Protein AF-A0A7S2S7R8-F1 (afdb_monomer_lite)

Organism: NCBI:txid49252

Foldseek 3Di:
DPPDDDDDQLEAEEEAEQAPVVVVVVVCCCCVVQVADEDEPADLVSLVVLQVVLVSNVDGRSHYYYYYNPCVSNCNSADPRHHYDYDYDDDDLVVVQPQPPADHDDPVPDDSVCVVVDCPDPDRDDSHND

pLDDT: mean 77.83, std 18.22, range [41.12, 97.06]

Radius of gyration: 16.32 Å; chains: 1; bounding box: 42×30×41 Å

Sequence (130 aa):
VILDQPVEDSDIPFFWHLHNSDEKLIKGILTDCYNLQIVELNDLKAIENARKVDLVASLDRQKHVITSPFIRETAATFSTHHFGRMLCYFRHPVDYDVHPSLPNFEPHNDNWLIRLLSDEHVKPITFKEL

Secondary structure (DSSP, 8-state):
--------TT-EEEEE-S-HHHHHHHHHHHHHTT-PEEEE--SHHHHHHHHHTTGGGG--TTTEEEEES-HHHHHTT--SSS-EEEE-----HHHHTTSTTSPPP-TTT--HHHHHH----SS---TT--

Structure (mmCIF, N/CA/C/O backbone):
data_AF-A0A7S2S7R8-F1
#
_entry.id   AF-A0A7S2S7R8-F1
#
loop_
_atom_site.group_PDB
_atom_site.id
_atom_site.type_symbol
_atom_site.label_atom_id
_atom_site.label_alt_id
_atom_site.label_comp_id
_atom_site.label_asym_id
_atom_site.label_entity_id
_atom_site.label_seq_id
_atom_site.pdbx_PDB_ins_code
_atom_site.Cartn_x
_atom_site.Cartn_y
_atom_site.Cartn_z
_atom_site.occupancy
_atom_site.B_iso_or_equiv
_atom_site.auth_seq_id
_atom_site.auth_comp_id
_atom_site.auth_asym_id
_atom_site.auth_atom_id
_atom_site.pdbx_PDB_model_num
ATOM 1 N N . VAL A 1 1 ? 14.034 -12.302 13.817 1.00 43.81 1 VAL A N 1
ATOM 2 C CA . VAL A 1 1 ? 12.640 -12.257 13.323 1.00 43.81 1 VAL A CA 1
ATOM 3 C C . VAL A 1 1 ? 11.753 -12.460 14.532 1.00 43.81 1 VAL A C 1
ATOM 5 O O . VAL A 1 1 ? 11.876 -13.496 15.170 1.00 43.81 1 VAL A O 1
ATOM 8 N N . ILE A 1 2 ? 10.996 -11.443 14.942 1.00 43.12 2 ILE A N 1
ATOM 9 C CA . ILE A 1 2 ? 10.083 -11.569 16.084 1.00 43.12 2 ILE A CA 1
ATOM 10 C C . ILE A 1 2 ? 8.805 -12.196 15.524 1.00 43.12 2 ILE A C 1
ATOM 12 O O . ILE A 1 2 ? 8.100 -11.545 14.762 1.00 43.12 2 ILE A O 1
ATOM 16 N N . LEU A 1 3 ? 8.589 -13.480 15.813 1.00 54.62 3 LEU A N 1
ATOM 17 C CA . LEU A 1 3 ? 7.530 -14.301 15.211 1.00 54.62 3 LEU A CA 1
ATOM 18 C C . LEU A 1 3 ? 6.183 -14.249 15.958 1.00 54.62 3 LEU A C 1
ATOM 20 O O . LEU A 1 3 ? 5.241 -14.862 15.483 1.00 54.62 3 LEU A O 1
ATOM 24 N N . ASP A 1 4 ? 6.058 -13.471 17.042 1.00 63.34 4 ASP A N 1
ATOM 25 C CA . ASP A 1 4 ? 4.844 -13.427 17.883 1.00 63.34 4 ASP A CA 1
ATOM 26 C C . ASP A 1 4 ? 4.374 -11.997 18.217 1.00 63.34 4 ASP A C 1
ATOM 28 O O . ASP A 1 4 ? 3.868 -11.739 19.310 1.00 63.34 4 ASP A O 1
ATOM 32 N N . GLN A 1 5 ? 4.562 -11.017 17.325 1.00 69.12 5 GLN A N 1
ATOM 33 C CA . GLN A 1 5 ? 3.892 -9.730 17.551 1.00 69.12 5 GLN A CA 1
ATOM 34 C C . GLN A 1 5 ? 2.385 -9.893 17.307 1.00 69.12 5 GLN A C 1
ATOM 36 O O . GLN A 1 5 ? 2.014 -10.265 16.190 1.00 69.12 5 GLN A O 1
ATOM 41 N N . PRO A 1 6 ? 1.521 -9.599 18.300 1.00 79.69 6 PRO A N 1
ATOM 42 C CA . PRO A 1 6 ? 0.080 -9.611 18.089 1.00 79.69 6 PRO A CA 1
ATOM 43 C C . PRO A 1 6 ? -0.279 -8.635 16.965 1.00 79.69 6 PRO A C 1
ATOM 45 O O . PRO A 1 6 ? 0.357 -7.587 16.812 1.00 79.69 6 PRO A O 1
ATOM 48 N N . VAL A 1 7 ? -1.243 -9.030 16.133 1.00 83.88 7 VAL A N 1
ATOM 49 C CA . VAL A 1 7 ? -1.771 -8.186 15.059 1.00 83.88 7 VAL A CA 1
ATOM 50 C C . VAL A 1 7 ? -2.929 -7.393 15.638 1.00 83.88 7 VAL A C 1
ATOM 52 O O . VAL A 1 7 ? -3.995 -7.952 15.896 1.00 83.88 7 VAL A O 1
ATOM 55 N N . GLU A 1 8 ? -2.705 -6.103 15.846 1.00 86.81 8 GLU A N 1
ATOM 56 C CA . GLU A 1 8 ? -3.713 -5.205 16.396 1.00 86.81 8 GLU A CA 1
ATOM 57 C C . GLU A 1 8 ? -4.721 -4.819 15.306 1.00 86.81 8 GLU A C 1
ATOM 59 O O . GLU A 1 8 ? -4.428 -4.846 14.105 1.00 86.81 8 GLU A O 1
ATOM 64 N N . ASP A 1 9 ? -5.941 -4.461 15.702 1.00 87.12 9 ASP A N 1
ATOM 65 C CA . ASP A 1 9 ? -6.977 -4.038 14.749 1.00 87.12 9 ASP A CA 1
ATOM 66 C C . ASP A 1 9 ? -6.660 -2.691 14.081 1.00 87.12 9 ASP A C 1
ATOM 68 O O . ASP A 1 9 ? -7.172 -2.405 12.999 1.00 87.12 9 ASP A O 1
ATOM 72 N N . SER A 1 10 ? -5.775 -1.901 14.692 1.00 89.88 10 SER A N 1
ATOM 73 C CA . SER A 1 10 ? -5.247 -0.646 14.155 1.00 89.88 10 SER A CA 1
ATOM 74 C C . SER A 1 10 ? -4.089 -0.831 13.169 1.00 89.88 10 SER A C 1
ATOM 76 O O . SER A 1 10 ? -3.635 0.145 12.568 1.00 89.88 10 SER A O 1
ATOM 78 N N . ASP A 1 11 ? -3.597 -2.058 12.990 1.00 92.44 11 ASP A N 1
ATOM 79 C CA . ASP A 1 11 ? -2.547 -2.351 12.022 1.00 92.44 11 ASP A CA 1
ATOM 80 C C . ASP A 1 11 ? -3.069 -2.191 10.598 1.00 92.44 11 ASP A C 1
ATOM 82 O O . ASP A 1 11 ? -4.114 -2.732 10.244 1.00 92.44 11 ASP A O 1
ATOM 86 N N . ILE A 1 12 ? -2.311 -1.510 9.743 1.00 95.00 12 ILE A N 1
ATOM 87 C CA . ILE A 1 12 ? -2.715 -1.247 8.363 1.00 95.00 12 ILE A CA 1
ATOM 88 C C . ILE A 1 12 ? -1.868 -2.092 7.405 1.00 95.00 12 ILE A C 1
ATOM 90 O O . ILE A 1 12 ? -0.633 -2.048 7.477 1.00 95.00 12 ILE A O 1
ATOM 94 N N . PRO A 1 13 ? -2.487 -2.855 6.484 1.00 94.25 13 PRO A N 1
ATOM 95 C CA . PRO A 1 13 ? -1.757 -3.574 5.455 1.00 94.25 13 PRO A CA 1
ATOM 96 C C . PRO A 1 13 ? -1.005 -2.586 4.563 1.00 94.25 13 PRO A C 1
ATOM 98 O O . PRO A 1 13 ? -1.569 -1.596 4.089 1.00 94.25 13 PRO A O 1
ATOM 101 N N . PHE A 1 14 ? 0.267 -2.873 4.313 1.00 94.75 14 PHE A N 1
ATOM 102 C CA . PHE A 1 14 ? 1.114 -2.087 3.431 1.00 94.75 14 PHE A CA 1
ATOM 103 C C . PHE A 1 14 ? 1.712 -2.992 2.357 1.00 94.75 14 PHE A C 1
ATOM 105 O O . PHE A 1 14 ? 2.593 -3.803 2.627 1.00 94.75 14 PHE A O 1
ATOM 112 N N . PHE A 1 15 ? 1.245 -2.856 1.124 1.00 93.00 15 PHE A N 1
ATOM 113 C CA . PHE A 1 15 ? 1.858 -3.519 -0.013 1.00 93.00 15 PHE A CA 1
ATOM 114 C C . PHE A 1 15 ? 2.970 -2.641 -0.589 1.00 93.00 15 PHE A C 1
ATOM 116 O O . PHE A 1 15 ? 2.721 -1.639 -1.268 1.00 93.00 15 PHE A O 1
ATOM 123 N N . TRP A 1 16 ? 4.211 -3.030 -0.310 1.00 90.88 16 TRP A N 1
ATOM 124 C CA . TRP A 1 16 ? 5.362 -2.462 -0.993 1.00 90.88 16 TRP A CA 1
ATOM 125 C C . TRP A 1 16 ? 5.495 -3.144 -2.349 1.00 90.88 16 TRP A C 1
ATOM 127 O O . TRP A 1 16 ? 5.687 -4.359 -2.422 1.00 90.88 16 TRP A O 1
ATOM 137 N N . HIS A 1 17 ? 5.366 -2.365 -3.419 1.00 83.88 17 HIS A N 1
ATOM 138 C CA . HIS A 1 17 ? 5.512 -2.858 -4.783 1.00 83.88 17 HIS A CA 1
ATOM 139 C C . HIS A 1 17 ? 6.722 -2.195 -5.428 1.00 83.88 17 HIS A C 1
ATOM 141 O O . HIS A 1 17 ? 6.836 -0.978 -5.449 1.00 83.88 17 HIS A O 1
ATOM 147 N N . LEU A 1 18 ? 7.660 -3.010 -5.900 1.00 71.12 18 LEU A N 1
ATOM 148 C CA . LEU A 1 18 ? 8.867 -2.525 -6.572 1.00 71.12 18 LEU A CA 1
ATOM 149 C C . LEU A 1 18 ? 8.638 -2.281 -8.068 1.00 71.12 18 LEU A C 1
ATOM 151 O O . LEU A 1 18 ? 9.317 -1.448 -8.656 1.00 71.12 18 LEU A O 1
ATOM 155 N N . HIS A 1 19 ? 7.685 -3.008 -8.661 1.00 65.81 19 HIS A N 1
ATOM 156 C CA . HIS A 1 19 ? 7.474 -3.084 -10.103 1.00 65.81 19 HIS A CA 1
ATOM 157 C C . HIS A 1 19 ? 5.999 -2.883 -10.467 1.00 65.81 19 HIS A C 1
ATOM 159 O O . HIS A 1 19 ? 5.110 -3.516 -9.884 1.00 65.81 19 HIS A O 1
ATOM 165 N N . ASN A 1 20 ? 5.738 -2.090 -11.510 1.00 63.38 20 ASN A N 1
ATOM 166 C CA . ASN A 1 20 ? 4.372 -1.776 -11.965 1.00 63.38 20 ASN A CA 1
ATOM 167 C C . ASN A 1 20 ? 3.617 -3.001 -12.518 1.00 63.38 20 ASN A C 1
ATOM 169 O O . ASN A 1 20 ? 2.384 -3.033 -12.565 1.00 63.38 20 ASN A O 1
ATOM 173 N N . SER A 1 21 ? 4.344 -4.014 -13.002 1.00 62.03 21 SER A N 1
ATOM 174 C CA . SER A 1 21 ? 3.742 -5.230 -13.565 1.00 62.03 21 SER A CA 1
ATOM 175 C C . SER A 1 21 ? 3.159 -6.150 -12.484 1.00 62.03 21 SER A C 1
ATOM 177 O O . SER A 1 21 ? 2.068 -6.695 -12.666 1.00 62.03 21 SER A O 1
ATOM 179 N N . ASP A 1 22 ? 3.843 -6.262 -11.344 1.00 63.09 22 ASP A N 1
ATOM 180 C CA . ASP A 1 22 ? 3.394 -7.008 -10.163 1.00 63.09 22 ASP A CA 1
ATOM 181 C C . ASP A 1 22 ? 2.280 -6.288 -9.410 1.00 63.09 22 ASP A C 1
ATOM 183 O O . ASP A 1 22 ? 1.350 -6.914 -8.895 1.00 63.09 22 ASP A O 1
ATOM 187 N N . GLU A 1 23 ? 2.334 -4.959 -9.415 1.00 73.94 23 GLU A N 1
ATOM 188 C CA . GLU A 1 23 ? 1.348 -4.093 -8.788 1.00 73.94 23 GLU A CA 1
ATOM 189 C C . GLU A 1 23 ? -0.081 -4.410 -9.256 1.00 73.94 23 GLU A C 1
ATOM 191 O O . GLU A 1 23 ? -0.976 -4.577 -8.429 1.00 73.94 23 GLU A O 1
ATOM 196 N N . LYS A 1 24 ? -0.309 -4.553 -10.570 1.00 80.56 24 LYS A N 1
ATOM 197 C CA . LYS A 1 24 ? -1.660 -4.743 -11.129 1.00 80.56 24 LYS A CA 1
ATOM 198 C C . LYS A 1 24 ? -2.329 -6.031 -10.668 1.00 80.56 24 LYS A C 1
ATOM 200 O O . LYS A 1 24 ? -3.498 -6.005 -10.291 1.00 80.56 24 LYS A O 1
ATOM 205 N N . LEU A 1 25 ? -1.602 -7.148 -10.714 1.00 83.50 25 LEU A N 1
ATOM 206 C CA . LEU A 1 25 ? -2.150 -8.447 -10.326 1.00 83.50 25 LEU A CA 1
ATOM 207 C C . LEU A 1 25 ? -2.493 -8.456 -8.835 1.00 83.50 25 LEU A C 1
ATOM 209 O O . LEU A 1 25 ? -3.591 -8.855 -8.456 1.00 83.50 25 LEU A O 1
ATOM 213 N N . ILE A 1 26 ? -1.567 -7.986 -7.996 1.00 87.06 26 ILE A N 1
ATOM 214 C CA . ILE A 1 26 ? -1.762 -7.984 -6.547 1.00 87.06 26 ILE A CA 1
ATOM 215 C C . ILE A 1 26 ? -2.857 -7.002 -6.143 1.00 87.06 26 ILE A C 1
ATOM 217 O O . ILE A 1 26 ? -3.713 -7.363 -5.341 1.00 87.06 26 ILE A O 1
ATOM 221 N N . LYS A 1 27 ? -2.905 -5.803 -6.735 1.00 89.50 27 LYS A N 1
ATOM 222 C CA . LYS A 1 27 ? -4.012 -4.865 -6.507 1.00 89.50 27 LYS A CA 1
ATOM 223 C C . LYS A 1 27 ? -5.354 -5.476 -6.881 1.00 89.50 27 LYS A C 1
ATOM 225 O O . LYS A 1 27 ? -6.270 -5.366 -6.078 1.00 89.50 27 LYS A O 1
ATOM 230 N N . GLY A 1 28 ? -5.440 -6.172 -8.017 1.00 90.50 28 GLY A N 1
ATOM 231 C CA . GLY A 1 28 ? -6.647 -6.903 -8.410 1.00 90.50 28 GLY A CA 1
ATOM 232 C C . GLY A 1 28 ? -7.068 -7.945 -7.373 1.00 90.50 28 GLY A C 1
ATOM 233 O O . GLY A 1 28 ? -8.230 -8.015 -7.006 1.00 90.50 28 GLY A O 1
ATOM 234 N N . ILE A 1 29 ? -6.129 -8.708 -6.809 1.00 91.06 29 ILE A N 1
ATOM 235 C CA . ILE A 1 29 ? -6.444 -9.656 -5.727 1.00 91.06 29 ILE A CA 1
ATOM 236 C C . ILE A 1 29 ? -6.954 -8.918 -4.477 1.00 91.06 29 ILE A C 1
ATOM 238 O O . ILE A 1 29 ? -7.955 -9.323 -3.885 1.00 91.06 29 ILE A O 1
ATOM 242 N N . LEU A 1 30 ? -6.288 -7.834 -4.068 1.00 92.69 30 LEU A N 1
ATOM 243 C CA . LEU A 1 30 ? -6.666 -7.053 -2.885 1.00 92.69 30 LEU A CA 1
ATOM 244 C C . LEU A 1 30 ? -8.061 -6.420 -3.038 1.00 92.69 30 LEU A C 1
ATOM 246 O O . LEU A 1 30 ? -8.837 -6.419 -2.082 1.00 92.69 30 LEU A O 1
ATOM 250 N N . THR A 1 31 ? -8.409 -5.933 -4.230 1.00 94.00 31 THR A N 1
ATOM 251 C CA . THR A 1 31 ? -9.734 -5.365 -4.508 1.00 94.00 31 THR A CA 1
ATOM 252 C C . THR A 1 31 ? -10.789 -6.447 -4.698 1.00 94.00 31 THR A C 1
ATOM 254 O O . THR A 1 31 ? -11.835 -6.398 -4.062 1.00 94.00 31 THR A O 1
ATOM 257 N N . ASP A 1 32 ? -10.526 -7.450 -5.531 1.00 95.38 32 ASP A N 1
ATOM 258 C CA . ASP A 1 32 ? -11.566 -8.353 -6.029 1.00 95.38 32 ASP A CA 1
ATOM 259 C C . ASP A 1 32 ? -11.832 -9.505 -5.056 1.00 95.38 32 ASP A C 1
ATOM 261 O O . ASP A 1 32 ? -12.972 -9.942 -4.900 1.00 95.38 32 ASP A O 1
ATOM 265 N N . CYS A 1 33 ? -10.790 -10.004 -4.384 1.00 94.19 33 CYS A N 1
ATOM 266 C CA . CYS A 1 33 ? -10.918 -11.110 -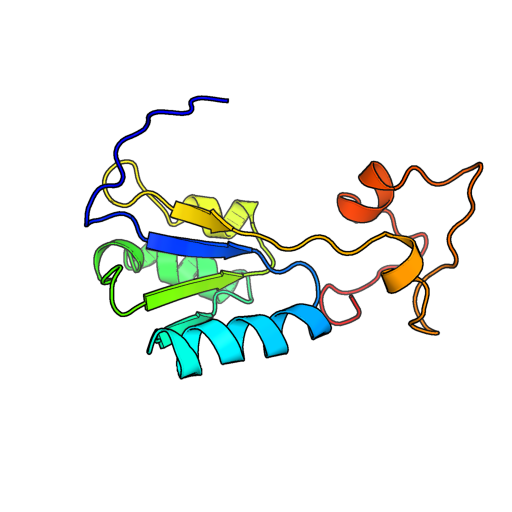3.434 1.00 94.19 33 CYS A CA 1
ATOM 267 C C . CYS A 1 33 ? -11.133 -10.626 -1.998 1.00 94.19 33 CYS A C 1
ATOM 269 O O . CYS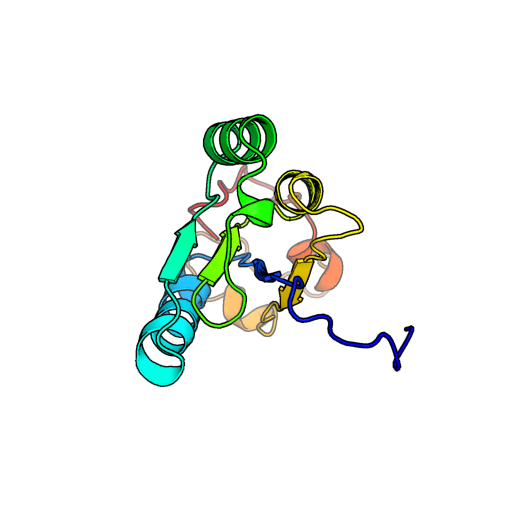 A 1 33 ? -11.861 -11.272 -1.245 1.00 94.19 33 CYS A O 1
ATOM 271 N N . TYR A 1 34 ? -10.503 -9.512 -1.614 1.00 92.75 34 TYR A N 1
ATOM 272 C CA . TYR A 1 34 ? -10.537 -9.007 -0.236 1.00 92.75 34 TYR A CA 1
ATOM 273 C C . TYR A 1 34 ? -11.388 -7.745 -0.056 1.00 92.75 34 TYR A C 1
ATOM 275 O O . TYR A 1 34 ? -11.574 -7.312 1.079 1.00 92.75 34 TYR A O 1
ATOM 283 N N . ASN A 1 35 ? -11.942 -7.178 -1.137 1.00 94.75 35 ASN A N 1
ATOM 284 C CA . ASN A 1 35 ? -12.775 -5.971 -1.107 1.00 94.75 35 ASN A CA 1
ATOM 285 C C . ASN A 1 35 ? -12.090 -4.776 -0.414 1.00 94.75 35 ASN A C 1
ATOM 287 O O . ASN A 1 35 ? -12.743 -3.962 0.245 1.00 94.75 35 ASN A O 1
ATOM 291 N N . LEU A 1 36 ? -10.763 -4.685 -0.546 1.00 95.12 36 LEU A N 1
ATOM 292 C CA . LEU A 1 36 ? -9.969 -3.598 0.011 1.00 95.12 36 LEU A CA 1
ATOM 293 C C . LEU A 1 36 ? -9.909 -2.420 -0.962 1.00 95.12 36 LEU A C 1
ATOM 295 O O . LEU A 1 36 ? -9.734 -2.574 -2.168 1.00 95.12 36 LEU A O 1
ATOM 299 N N . GLN A 1 37 ? -9.994 -1.220 -0.410 1.00 97.06 37 GLN A N 1
ATOM 300 C CA . GLN A 1 37 ? -9.746 0.041 -1.082 1.00 97.06 37 GLN A CA 1
ATOM 301 C C . GLN A 1 37 ? -8.247 0.333 -1.079 1.00 97.06 37 GLN A C 1
ATOM 303 O O . GLN A 1 37 ? -7.583 0.329 -0.038 1.00 97.06 37 GLN A O 1
ATOM 308 N N . ILE A 1 38 ? -7.715 0.597 -2.267 1.00 95.44 38 ILE A N 1
ATOM 309 C CA . ILE A 1 38 ? -6.302 0.909 -2.459 1.00 95.44 38 ILE A CA 1
ATOM 310 C C . ILE A 1 38 ? -6.052 2.378 -2.111 1.00 95.44 38 ILE A C 1
ATOM 312 O O . ILE A 1 38 ? -6.660 3.276 -2.693 1.00 95.44 38 ILE A O 1
ATOM 316 N N . VAL A 1 39 ? -5.112 2.618 -1.200 1.00 95.94 39 VAL A N 1
ATOM 317 C CA . VAL A 1 39 ? -4.567 3.944 -0.898 1.00 95.94 39 VAL A CA 1
ATOM 318 C C . VAL A 1 39 ? -3.190 4.052 -1.544 1.00 95.94 39 VAL A C 1
ATOM 320 O O . VAL A 1 39 ? -2.206 3.500 -1.050 1.00 95.94 39 VAL A O 1
ATOM 323 N N . GLU A 1 40 ? -3.118 4.744 -2.680 1.00 93.38 40 GLU A N 1
ATOM 324 C CA . GLU A 1 40 ? -1.878 4.890 -3.443 1.00 93.38 40 GLU A CA 1
ATOM 325 C C . GLU A 1 40 ? -1.015 6.037 -2.919 1.00 93.38 40 GLU A C 1
ATOM 327 O O . GLU A 1 40 ? -1.425 7.197 -2.909 1.00 93.38 40 GLU A O 1
ATOM 332 N N . LEU A 1 41 ? 0.219 5.712 -2.544 1.00 93.31 41 LEU A N 1
ATOM 333 C CA . LEU A 1 41 ? 1.250 6.663 -2.146 1.00 93.31 41 LEU A CA 1
ATOM 334 C C . LEU A 1 41 ? 2.430 6.580 -3.123 1.00 93.31 41 LEU A C 1
ATOM 336 O O . LEU A 1 41 ? 3.568 6.331 -2.745 1.00 93.31 41 LEU A O 1
ATOM 340 N N . ASN A 1 42 ? 2.129 6.778 -4.408 1.00 89.31 42 ASN A N 1
ATOM 341 C CA . ASN A 1 42 ? 3.049 6.570 -5.532 1.00 89.31 42 ASN A CA 1
ATOM 342 C C . ASN A 1 42 ? 3.924 7.794 -5.872 1.00 89.31 42 ASN A C 1
ATOM 344 O O . ASN A 1 42 ? 4.605 7.798 -6.898 1.00 89.31 42 ASN A O 1
ATOM 348 N N . ASP A 1 43 ? 3.923 8.838 -5.042 1.00 89.94 43 ASP A N 1
ATOM 349 C CA . ASP A 1 43 ? 4.822 9.983 -5.171 1.00 89.94 43 ASP A CA 1
ATOM 350 C C . ASP A 1 43 ? 5.139 10.615 -3.807 1.00 89.94 43 ASP A C 1
ATOM 352 O O . ASP A 1 43 ? 4.356 10.544 -2.856 1.00 89.94 43 ASP A O 1
ATOM 356 N N . LEU A 1 44 ? 6.305 11.261 -3.713 1.00 91.38 44 LEU A N 1
ATOM 357 C CA . LEU A 1 44 ? 6.802 11.843 -2.462 1.00 91.38 44 LEU A CA 1
ATOM 358 C C . LEU A 1 44 ? 5.881 12.930 -1.893 1.00 91.38 44 LEU A C 1
ATOM 360 O O . LEU A 1 44 ? 5.783 13.078 -0.675 1.00 91.38 44 LEU A O 1
ATOM 364 N N . LYS A 1 45 ? 5.175 13.676 -2.751 1.00 94.25 45 LYS A N 1
ATOM 365 C CA . LYS A 1 45 ? 4.268 14.743 -2.318 1.00 94.25 45 LYS A CA 1
ATOM 366 C C . LYS A 1 45 ? 2.989 14.157 -1.718 1.00 94.25 45 LYS A C 1
ATOM 368 O O . LYS A 1 45 ? 2.509 14.668 -0.706 1.00 94.25 45 LYS A O 1
ATOM 373 N N . ALA A 1 46 ? 2.451 13.085 -2.296 1.00 92.81 46 ALA A N 1
ATOM 374 C CA . ALA A 1 46 ? 1.332 12.337 -1.736 1.00 92.81 46 ALA A CA 1
ATOM 375 C C . ALA A 1 46 ? 1.688 11.759 -0.361 1.00 92.81 46 ALA A C 1
ATOM 377 O O . ALA A 1 46 ? 0.912 11.918 0.580 1.00 92.81 46 ALA A O 1
ATOM 378 N N . ILE A 1 47 ? 2.886 11.184 -0.214 1.00 95.56 47 ILE A N 1
ATOM 379 C CA . ILE A 1 47 ? 3.385 10.670 1.070 1.00 95.56 47 ILE A CA 1
ATOM 380 C C . ILE A 1 47 ? 3.506 11.791 2.109 1.00 95.56 47 ILE A C 1
ATOM 382 O O . ILE A 1 47 ? 3.048 11.644 3.243 1.00 95.56 47 ILE A O 1
ATOM 386 N N . GLU A 1 48 ? 4.082 12.933 1.731 1.00 96.38 48 GLU A N 1
ATOM 387 C CA . GLU A 1 48 ? 4.215 14.078 2.633 1.00 96.38 48 GLU A CA 1
ATOM 388 C C . GLU A 1 48 ? 2.844 14.598 3.092 1.00 96.38 48 GLU A C 1
ATOM 390 O O . GLU A 1 48 ? 2.643 14.887 4.274 1.00 96.38 48 GLU A O 1
ATOM 395 N N . ASN A 1 49 ? 1.877 14.681 2.176 1.00 95.44 49 ASN A N 1
ATOM 396 C CA . ASN A 1 49 ? 0.513 15.088 2.501 1.00 95.44 49 ASN A CA 1
ATOM 397 C C . ASN A 1 49 ? -0.183 14.074 3.412 1.00 95.44 49 ASN A C 1
ATOM 399 O O . ASN A 1 49 ? -0.790 14.484 4.398 1.00 95.44 49 ASN A O 1
ATOM 403 N N . ALA A 1 50 ? -0.047 12.775 3.130 1.00 95.88 50 ALA A N 1
ATOM 404 C CA . ALA A 1 50 ? -0.587 11.701 3.960 1.00 95.88 50 ALA A CA 1
ATOM 405 C C . ALA A 1 50 ? -0.055 11.780 5.397 1.00 95.88 50 ALA A C 1
ATOM 407 O O . ALA A 1 50 ? -0.821 11.648 6.349 1.00 95.88 50 ALA A O 1
ATOM 408 N N . ARG A 1 51 ? 1.237 12.089 5.560 1.00 94.75 51 ARG A N 1
ATOM 409 C CA . ARG A 1 51 ? 1.849 12.306 6.874 1.00 94.75 51 ARG A CA 1
ATOM 410 C C . ARG A 1 51 ? 1.287 13.536 7.590 1.00 94.75 51 ARG A C 1
ATOM 412 O O . ARG A 1 51 ? 1.038 13.475 8.787 1.00 94.75 51 ARG A O 1
ATOM 419 N N . LYS A 1 52 ? 1.092 14.656 6.882 1.00 95.50 52 LYS A N 1
ATOM 420 C CA . LYS A 1 52 ? 0.569 15.908 7.471 1.00 95.50 52 LYS A CA 1
ATOM 421 C C . LYS A 1 52 ? -0.840 15.759 8.038 1.00 95.50 52 LYS A C 1
ATOM 423 O O . LYS A 1 52 ? -1.165 16.438 9.006 1.00 95.50 52 LYS A O 1
ATOM 428 N N . VAL A 1 53 ? -1.660 14.909 7.426 1.00 95.62 53 VAL A N 1
ATOM 429 C CA . VAL A 1 53 ? -3.056 14.689 7.833 1.00 95.62 53 VAL A CA 1
ATOM 430 C C . VAL A 1 53 ? -3.246 13.435 8.687 1.00 95.62 53 VAL A C 1
ATOM 432 O O . VAL A 1 53 ? -4.385 13.082 8.965 1.00 95.62 53 VAL A O 1
ATOM 435 N N . ASP A 1 54 ? -2.155 12.767 9.076 1.00 94.25 54 ASP A N 1
ATOM 436 C CA . ASP A 1 54 ? -2.173 11.480 9.784 1.00 94.25 54 ASP A CA 1
ATOM 437 C C . ASP A 1 54 ? -3.111 10.455 9.121 1.00 94.25 54 ASP A C 1
ATOM 439 O O . ASP A 1 54 ? -3.967 9.837 9.753 1.00 94.25 54 ASP A O 1
ATOM 443 N N . LEU A 1 55 ? -2.974 10.311 7.796 1.00 95.44 55 LEU A N 1
ATOM 444 C CA . LEU A 1 55 ? -3.874 9.509 6.966 1.00 95.44 55 LEU A CA 1
ATOM 445 C C . LEU A 1 55 ? -4.065 8.098 7.530 1.00 95.44 55 LEU A C 1
ATOM 447 O O . LEU A 1 55 ? -5.194 7.619 7.577 1.00 95.44 55 LEU A O 1
ATOM 451 N N . VAL A 1 56 ? -2.984 7.455 7.979 1.00 94.56 56 VAL A N 1
ATOM 452 C CA . VAL A 1 56 ? -2.990 6.069 8.472 1.00 94.56 56 VAL A CA 1
ATOM 453 C C . VAL A 1 56 ? -3.946 5.894 9.654 1.00 94.56 56 VAL A C 1
ATOM 455 O O . VAL A 1 56 ? -4.653 4.892 9.702 1.00 94.56 56 VAL A O 1
ATOM 458 N N . ALA A 1 57 ? -4.041 6.880 10.552 1.00 93.69 57 ALA A N 1
ATOM 459 C CA . ALA A 1 57 ? -4.953 6.834 11.694 1.00 93.69 57 ALA A CA 1
ATOM 460 C C . ALA A 1 57 ? -6.441 6.881 11.302 1.00 93.69 57 ALA A C 1
ATOM 462 O O . ALA A 1 57 ? -7.306 6.527 12.100 1.00 93.69 57 ALA A O 1
ATOM 463 N N . SER A 1 58 ? -6.754 7.320 10.080 1.00 94.12 58 SER A N 1
ATOM 464 C CA . SER A 1 58 ? -8.122 7.329 9.546 1.00 94.12 58 SER A CA 1
ATOM 465 C C . SER A 1 58 ? -8.500 6.049 8.794 1.00 94.12 58 SER A C 1
ATOM 467 O O . SER A 1 58 ? -9.657 5.891 8.399 1.00 94.12 58 SER A O 1
ATOM 469 N N . LEU A 1 59 ? -7.540 5.146 8.572 1.00 95.31 59 LEU A N 1
ATOM 470 C CA . LEU A 1 59 ? -7.756 3.932 7.797 1.00 95.31 59 LEU A CA 1
ATOM 471 C C . LEU A 1 59 ? -8.296 2.794 8.664 1.00 95.31 59 LEU A C 1
ATOM 473 O O . LEU A 1 59 ? -8.039 2.680 9.857 1.00 95.31 59 LEU A O 1
ATOM 477 N N . ASP A 1 60 ? -9.038 1.919 8.002 1.00 93.50 60 ASP A N 1
ATOM 478 C CA . ASP A 1 60 ? -9.618 0.699 8.563 1.00 93.50 60 ASP A CA 1
ATOM 479 C C . ASP A 1 60 ? -8.944 -0.514 7.913 1.00 93.50 60 ASP A C 1
ATOM 481 O O . ASP A 1 60 ? -9.027 -0.667 6.691 1.00 93.50 60 ASP A O 1
ATOM 485 N N . ARG A 1 61 ? -8.308 -1.375 8.721 1.00 91.44 61 ARG A N 1
ATOM 486 C CA . ARG A 1 61 ? -7.589 -2.588 8.288 1.00 91.44 61 ARG A CA 1
ATOM 487 C C . ARG A 1 61 ? -8.427 -3.507 7.405 1.00 91.44 61 ARG A C 1
ATOM 489 O O . ARG A 1 61 ? -7.893 -4.158 6.514 1.00 91.44 61 ARG A O 1
ATOM 496 N N . GLN A 1 62 ? -9.729 -3.597 7.668 1.00 92.31 62 GLN A N 1
ATOM 497 C CA . GLN A 1 62 ? -10.631 -4.484 6.930 1.00 92.31 62 GLN A CA 1
ATOM 498 C C . GLN A 1 62 ? -11.092 -3.880 5.602 1.00 92.31 62 GLN A C 1
ATOM 500 O O . GLN A 1 62 ? -11.745 -4.563 4.817 1.00 92.31 62 GLN A O 1
ATOM 505 N N . LYS A 1 63 ? -10.792 -2.600 5.363 1.00 95.56 63 LYS A N 1
ATOM 506 C CA . LYS A 1 63 ? -11.259 -1.861 4.189 1.00 95.56 63 LYS A CA 1
ATOM 507 C C . LYS A 1 63 ? -10.149 -1.240 3.375 1.00 95.56 63 LYS A C 1
ATOM 509 O O . LYS A 1 63 ? -10.423 -0.882 2.243 1.00 95.56 63 LYS A O 1
ATOM 514 N N . HIS A 1 64 ? -8.946 -1.073 3.910 1.00 96.31 64 HIS A N 1
ATOM 515 C CA . HIS A 1 64 ? -7.893 -0.317 3.245 1.00 96.31 64 HIS A CA 1
ATOM 516 C C . HIS A 1 64 ? -6.577 -1.074 3.223 1.00 96.31 64 HIS A C 1
ATOM 518 O O . HIS A 1 64 ? -6.227 -1.798 4.153 1.00 96.31 64 HIS A O 1
ATOM 524 N N . VAL A 1 65 ? -5.819 -0.828 2.164 1.00 95.69 65 VAL A N 1
ATOM 525 C CA . VAL A 1 65 ? -4.425 -1.235 2.027 1.00 95.69 65 VAL A CA 1
ATOM 526 C C . VAL A 1 65 ? -3.646 -0.086 1.412 1.00 95.69 65 VAL A C 1
ATOM 528 O O . VAL A 1 65 ? -4.060 0.502 0.412 1.00 95.69 65 VAL A O 1
ATOM 531 N N . ILE A 1 66 ? -2.514 0.246 2.021 1.00 96.00 66 ILE A N 1
ATOM 532 C CA . ILE A 1 66 ? -1.593 1.238 1.474 1.00 96.00 66 ILE A CA 1
ATOM 533 C C . ILE A 1 66 ? -0.716 0.557 0.432 1.00 96.00 66 ILE A C 1
ATOM 535 O O . ILE A 1 66 ? -0.243 -0.556 0.656 1.00 96.00 66 ILE A O 1
ATOM 539 N N . THR A 1 67 ? -0.462 1.227 -0.690 1.00 93.81 67 THR A N 1
ATOM 540 C CA . THR A 1 67 ? 0.464 0.743 -1.721 1.00 93.81 67 THR A CA 1
ATOM 541 C C . THR A 1 67 ? 1.450 1.834 -2.098 1.00 93.81 67 THR A C 1
ATOM 543 O O . THR A 1 67 ? 1.032 2.968 -2.333 1.00 93.81 67 THR A O 1
ATOM 546 N N . SER A 1 68 ? 2.736 1.507 -2.174 1.00 91.62 68 SER A N 1
ATOM 547 C CA . SER A 1 68 ? 3.785 2.468 -2.533 1.00 91.62 68 SER A CA 1
ATOM 548 C C . SER A 1 68 ? 5.045 1.754 -3.016 1.00 91.62 68 SER A C 1
ATOM 550 O O . SER A 1 68 ? 5.346 0.691 -2.467 1.00 91.62 68 SER A O 1
ATOM 552 N N . PRO A 1 69 ? 5.815 2.343 -3.949 1.00 87.31 69 PRO A N 1
ATOM 553 C CA . PRO A 1 69 ? 7.188 1.931 -4.231 1.00 87.31 69 PRO A CA 1
ATOM 554 C C . PRO A 1 69 ? 8.216 2.541 -3.262 1.00 87.31 69 PRO A C 1
ATOM 556 O O . PRO A 1 69 ? 9.299 1.987 -3.067 1.00 87.31 69 PRO A O 1
ATOM 559 N N . PHE A 1 70 ? 7.875 3.645 -2.590 1.00 88.88 70 PHE A N 1
ATOM 560 C CA . PHE A 1 70 ? 8.748 4.405 -1.690 1.00 88.88 70 PHE A CA 1
ATOM 561 C C . PHE A 1 70 ? 8.676 3.878 -0.252 1.00 88.88 70 PHE A C 1
ATOM 563 O O . PHE A 1 70 ? 8.101 4.508 0.638 1.00 88.88 70 PHE A O 1
ATOM 570 N N . ILE A 1 71 ? 9.240 2.691 -0.009 1.00 88.75 71 ILE A N 1
ATOM 571 C CA . ILE A 1 71 ? 9.150 2.010 1.294 1.00 88.75 71 ILE A CA 1
ATOM 572 C C . ILE A 1 71 ? 9.573 2.893 2.473 1.00 88.75 71 ILE A C 1
ATOM 574 O O . ILE A 1 71 ? 8.891 2.897 3.495 1.00 88.75 71 ILE A O 1
ATOM 578 N N . ARG A 1 72 ? 10.678 3.641 2.364 1.00 89.38 72 ARG A N 1
ATOM 579 C CA . ARG A 1 72 ? 11.241 4.397 3.497 1.00 89.38 72 ARG A CA 1
ATOM 580 C C . ARG A 1 72 ? 10.359 5.583 3.864 1.00 89.38 72 ARG A C 1
ATOM 582 O O . ARG A 1 72 ? 10.097 5.832 5.038 1.00 89.38 72 ARG A O 1
ATOM 589 N N . GLU A 1 73 ? 9.891 6.297 2.856 1.00 93.00 73 GLU A N 1
ATOM 590 C CA . GLU A 1 73 ? 9.074 7.490 2.997 1.00 93.00 73 GLU A CA 1
ATOM 591 C C . GLU A 1 73 ? 7.660 7.117 3.433 1.00 93.00 73 GLU A C 1
ATOM 593 O O . GLU A 1 73 ? 7.117 7.725 4.355 1.00 93.00 73 GLU A O 1
ATOM 598 N N . THR A 1 74 ? 7.084 6.067 2.844 1.00 93.75 74 THR A N 1
ATOM 599 C CA . THR A 1 74 ? 5.782 5.544 3.261 1.00 93.75 74 THR A CA 1
ATOM 600 C C . THR A 1 74 ? 5.841 4.941 4.665 1.00 93.75 74 THR A C 1
ATOM 602 O O . THR A 1 74 ? 4.921 5.172 5.446 1.00 93.75 74 THR A O 1
ATOM 605 N N . ALA A 1 75 ? 6.929 4.266 5.056 1.00 92.62 75 ALA A N 1
ATOM 606 C CA . ALA A 1 75 ? 7.100 3.749 6.419 1.00 92.62 75 ALA A CA 1
ATOM 607 C C . ALA A 1 75 ? 6.995 4.852 7.490 1.00 92.62 75 ALA A C 1
ATOM 609 O O . ALA A 1 75 ? 6.480 4.609 8.579 1.00 92.62 75 ALA A O 1
ATOM 610 N N . ALA A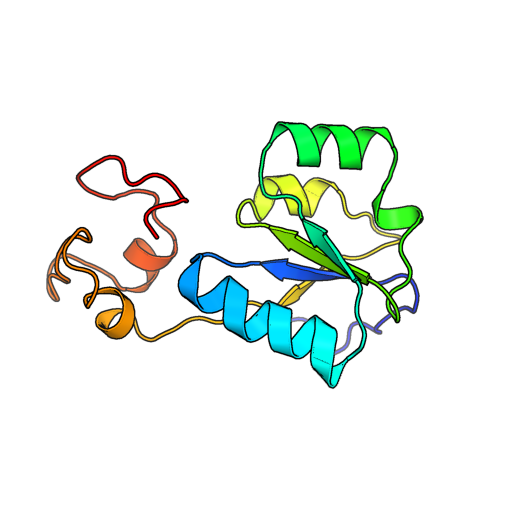 1 76 ? 7.418 6.078 7.170 1.00 93.06 76 ALA A N 1
ATOM 611 C CA . ALA A 1 76 ? 7.331 7.227 8.070 1.00 93.06 76 ALA A CA 1
ATOM 612 C C . ALA A 1 76 ? 5.901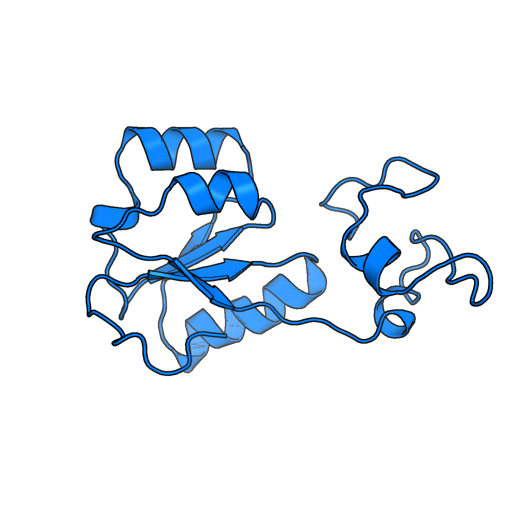 7.775 8.266 1.00 93.06 76 ALA A C 1
ATOM 614 O O . ALA A 1 76 ? 5.711 8.691 9.068 1.00 93.06 76 ALA A O 1
ATOM 615 N N . THR A 1 77 ? 4.911 7.257 7.529 1.00 94.94 77 THR A N 1
ATOM 616 C CA . THR A 1 77 ? 3.487 7.590 7.722 1.00 94.94 77 THR A CA 1
ATOM 617 C C . THR A 1 77 ? 2.821 6.736 8.801 1.00 94.94 77 THR A C 1
ATOM 619 O O . THR A 1 77 ? 1.791 7.134 9.336 1.00 94.94 77 THR A O 1
ATOM 622 N N . PHE A 1 78 ? 3.413 5.592 9.155 1.00 94.56 78 PHE A N 1
ATOM 623 C CA . PHE A 1 78 ? 2.918 4.722 10.219 1.00 94.56 78 PHE A CA 1
ATOM 624 C C . PHE A 1 78 ? 3.402 5.190 11.591 1.00 94.56 78 PHE A C 1
ATOM 626 O O . PHE A 1 78 ? 4.370 5.942 11.726 1.00 94.56 78 PHE A O 1
ATOM 633 N N . SER A 1 79 ? 2.736 4.708 12.635 1.00 91.00 79 SER A N 1
ATOM 634 C CA . SER A 1 79 ? 3.062 5.035 14.023 1.00 91.00 79 SER A CA 1
ATOM 635 C C . SER A 1 79 ? 3.093 3.776 14.881 1.00 91.00 79 SER A C 1
ATOM 637 O O . SER A 1 79 ? 2.751 2.687 14.430 1.00 91.00 79 SER A O 1
ATOM 639 N N . THR A 1 80 ? 3.455 3.920 16.154 1.00 87.06 80 THR A N 1
ATOM 640 C CA . THR A 1 80 ? 3.380 2.815 17.119 1.00 87.06 80 THR A CA 1
ATOM 641 C C . THR A 1 80 ? 1.948 2.384 17.440 1.00 87.06 80 THR A C 1
ATOM 643 O O . THR A 1 80 ? 1.765 1.318 18.015 1.00 87.06 80 THR A O 1
ATOM 646 N N . HIS A 1 81 ? 0.949 3.213 17.116 1.00 86.75 81 HIS A N 1
ATOM 647 C CA . HIS A 1 81 ? -0.470 2.910 17.327 1.00 86.75 81 HIS A CA 1
ATOM 648 C C . HIS A 1 81 ? -1.127 2.329 16.072 1.00 86.75 81 HIS A C 1
ATOM 650 O O . HIS A 1 81 ? -2.049 1.533 16.192 1.00 86.75 81 HIS A O 1
ATOM 656 N N . HIS A 1 82 ? -0.635 2.698 14.888 1.00 90.62 82 HIS A N 1
ATOM 657 C CA . HIS A 1 82 ? -1.093 2.186 13.598 1.00 90.62 82 HIS A CA 1
ATOM 658 C C . HIS A 1 82 ? 0.112 1.621 12.848 1.00 90.62 82 HIS A C 1
ATOM 660 O O . HIS A 1 82 ? 0.760 2.329 12.068 1.00 90.62 82 HIS A O 1
ATOM 666 N N . PHE A 1 83 ? 0.472 0.373 13.156 1.00 91.88 83 PHE A N 1
ATOM 667 C CA . PHE A 1 83 ? 1.649 -0.264 12.576 1.00 91.88 83 PHE A CA 1
ATOM 668 C C . PHE A 1 83 ? 1.397 -0.649 11.118 1.00 91.88 83 PHE A C 1
ATOM 670 O O . PHE A 1 83 ? 0.363 -1.216 10.769 1.00 91.88 83 PHE A O 1
ATOM 677 N N . GLY A 1 84 ? 2.384 -0.392 10.262 1.00 91.62 84 GLY A N 1
ATOM 678 C CA . GLY A 1 84 ? 2.378 -0.892 8.891 1.00 91.62 84 GLY A CA 1
ATOM 679 C C . GLY A 1 84 ? 2.752 -2.369 8.857 1.00 91.62 84 GLY A C 1
ATOM 680 O O . GLY A 1 84 ? 3.867 -2.740 9.230 1.00 91.62 84 GLY A O 1
ATOM 681 N N . ARG A 1 85 ? 1.844 -3.222 8.380 1.00 90.38 85 ARG A N 1
ATOM 682 C CA . ARG A 1 85 ? 2.117 -4.645 8.135 1.00 90.38 85 ARG A CA 1
ATOM 683 C C . ARG A 1 85 ? 2.507 -4.825 6.681 1.00 90.38 85 ARG A C 1
ATOM 685 O O . ARG A 1 85 ? 1.656 -4.924 5.800 1.00 90.38 85 ARG A O 1
ATOM 692 N N . MET A 1 86 ? 3.817 -4.801 6.450 1.00 90.62 86 MET A N 1
ATOM 693 C CA . MET A 1 86 ? 4.363 -4.831 5.105 1.00 90.62 86 MET A CA 1
ATOM 694 C C . MET A 1 86 ? 4.309 -6.234 4.497 1.00 90.62 86 MET A C 1
ATOM 696 O O . MET A 1 86 ? 4.786 -7.196 5.098 1.00 90.62 86 MET A O 1
ATOM 700 N N . LEU A 1 87 ? 3.806 -6.318 3.270 1.00 89.19 87 LEU A N 1
ATOM 701 C CA . LEU A 1 87 ? 3.952 -7.465 2.383 1.00 89.19 87 LEU A CA 1
ATOM 702 C C . LEU A 1 87 ? 4.549 -7.004 1.050 1.00 89.19 87 LEU A C 1
ATOM 704 O O . LEU A 1 87 ? 4.321 -5.878 0.613 1.00 89.19 87 LEU A O 1
ATOM 708 N N . CYS A 1 88 ? 5.338 -7.868 0.423 1.00 86.50 88 CYS A N 1
ATOM 709 C CA . CYS A 1 88 ? 5.967 -7.628 -0.871 1.00 86.50 88 CYS A CA 1
ATOM 710 C C . CYS A 1 88 ? 6.160 -8.977 -1.569 1.00 86.50 88 CYS A C 1
ATOM 712 O O . CYS A 1 88 ? 6.359 -9.998 -0.904 1.00 86.50 88 CYS A O 1
ATOM 714 N N . TYR A 1 89 ? 6.096 -8.974 -2.897 1.00 77.56 89 TYR A N 1
ATOM 715 C CA . TYR A 1 89 ? 6.394 -10.137 -3.721 1.00 77.56 89 TYR A CA 1
ATOM 716 C C . TYR A 1 89 ? 7.700 -9.893 -4.458 1.00 77.56 89 TYR A C 1
ATOM 718 O O . TYR A 1 89 ? 7.872 -8.872 -5.117 1.00 77.56 89 TYR A O 1
ATOM 726 N N . PHE A 1 90 ? 8.602 -10.861 -4.357 1.00 72.94 90 PHE A N 1
ATOM 727 C CA . PHE A 1 90 ? 9.842 -10.879 -5.111 1.00 72.94 90 PHE A CA 1
ATOM 728 C C . PHE A 1 90 ? 9.731 -11.961 -6.173 1.00 72.94 90 PHE A C 1
ATOM 730 O O . PHE A 1 90 ? 9.445 -13.117 -5.847 1.00 72.94 90 PHE A O 1
ATOM 737 N N . ARG A 1 91 ? 9.950 -11.599 -7.437 1.00 67.06 91 ARG A N 1
ATOM 738 C CA . ARG A 1 91 ? 10.164 -12.592 -8.490 1.00 67.06 91 ARG A CA 1
ATOM 739 C C . ARG A 1 91 ? 11.626 -12.987 -8.543 1.00 67.06 91 ARG A C 1
ATOM 741 O O . ARG A 1 91 ? 12.498 -12.306 -7.996 1.00 67.06 91 ARG A O 1
ATOM 748 N N . HIS A 1 92 ? 11.895 -14.109 -9.201 1.00 67.81 92 HIS A N 1
ATOM 749 C CA . HIS A 1 92 ? 13.269 -14.483 -9.459 1.00 67.81 92 HIS A CA 1
ATOM 750 C C . HIS A 1 92 ? 13.919 -13.392 -10.337 1.00 67.81 92 HIS A C 1
ATOM 752 O O . HIS A 1 92 ? 13.298 -12.953 -11.299 1.00 67.81 92 HIS A O 1
ATOM 758 N N . PRO A 1 93 ? 15.159 -12.956 -10.056 1.00 59.97 93 PRO A N 1
ATOM 759 C CA . PRO A 1 93 ? 15.852 -11.900 -10.802 1.00 59.97 93 PRO A CA 1
ATOM 760 C C . PRO A 1 93 ? 15.833 -12.070 -12.325 1.00 59.97 93 PRO A C 1
ATOM 762 O O . PRO A 1 93 ? 15.695 -11.103 -13.064 1.00 59.97 93 PRO A O 1
ATOM 765 N N . VAL A 1 94 ? 15.927 -13.320 -12.786 1.00 59.97 94 VAL A N 1
ATOM 766 C CA . VAL A 1 94 ? 15.867 -13.688 -14.212 1.00 59.97 94 VAL A CA 1
ATOM 767 C C . VAL A 1 94 ? 14.504 -13.366 -14.840 1.00 59.97 94 VAL A C 1
ATOM 769 O O . VAL A 1 94 ? 14.436 -13.061 -16.025 1.00 59.97 94 VAL A O 1
ATOM 772 N N . ASP A 1 95 ? 13.425 -13.365 -14.057 1.00 58.69 95 ASP A N 1
ATOM 773 C CA . ASP A 1 95 ? 12.091 -12.978 -14.528 1.00 58.69 95 ASP A CA 1
ATOM 774 C C . ASP A 1 95 ? 11.952 -11.455 -14.695 1.00 58.69 95 ASP A C 1
ATOM 776 O O . ASP A 1 95 ? 11.003 -11.003 -15.332 1.00 58.69 95 ASP A O 1
ATOM 780 N N . TYR A 1 96 ? 12.876 -10.650 -14.155 1.00 57.03 96 TYR A N 1
ATOM 781 C CA . TYR A 1 96 ? 12.967 -9.216 -14.464 1.00 57.03 96 TYR A CA 1
ATOM 782 C C . TYR A 1 96 ? 13.787 -8.956 -15.738 1.00 57.03 96 TYR A C 1
ATOM 784 O O . TYR A 1 96 ? 13.613 -7.933 -16.388 1.00 57.03 96 TYR A O 1
ATOM 792 N N . ASP A 1 97 ? 14.623 -9.906 -16.158 1.00 53.62 97 ASP A N 1
ATOM 793 C CA . ASP A 1 97 ? 15.509 -9.812 -17.331 1.00 53.62 97 ASP A CA 1
ATOM 794 C C . ASP A 1 97 ? 14.776 -9.968 -18.681 1.00 53.62 97 ASP A C 1
ATOM 796 O O . ASP A 1 97 ? 15.378 -9.892 -19.750 1.00 53.62 97 ASP A O 1
ATOM 800 N N . VAL A 1 98 ? 13.457 -10.186 -18.661 1.00 53.62 98 VAL A N 1
ATOM 801 C CA . VAL A 1 98 ? 12.627 -10.302 -19.873 1.00 53.62 98 VAL A CA 1
ATOM 802 C C . VAL A 1 98 ? 12.171 -8.957 -20.438 1.00 53.62 98 VAL A C 1
ATOM 804 O O . VAL A 1 98 ? 11.665 -8.926 -21.563 1.00 53.62 98 VAL A O 1
ATOM 807 N N . HIS A 1 99 ? 12.337 -7.843 -19.715 1.00 55.66 99 HIS A N 1
ATOM 808 C CA . HIS A 1 99 ? 11.975 -6.537 -20.263 1.00 55.66 99 HIS A CA 1
ATOM 809 C C . HIS A 1 99 ? 13.123 -5.969 -21.124 1.00 55.66 99 HIS A C 1
ATOM 811 O O . HIS A 1 99 ? 14.201 -5.713 -20.592 1.00 55.66 99 HIS A O 1
ATOM 817 N N . PRO A 1 100 ? 12.915 -5.681 -22.426 1.00 60.25 100 PRO A N 1
ATOM 818 C CA . PRO A 1 100 ? 13.998 -5.307 -23.349 1.00 60.25 100 PRO A CA 1
ATOM 819 C C . PRO A 1 100 ? 14.769 -4.027 -22.990 1.00 60.25 100 PRO A C 1
ATOM 821 O O . PRO A 1 100 ? 15.824 -3.764 -23.564 1.00 60.25 100 PRO A O 1
ATOM 824 N N . SER A 1 101 ? 14.213 -3.186 -22.113 1.00 59.19 101 SER A N 1
ATOM 825 C CA . SER A 1 101 ? 14.847 -1.943 -21.653 1.00 59.19 101 SER A CA 1
ATOM 826 C C . SER A 1 101 ? 15.651 -2.095 -20.363 1.00 59.19 101 SER A C 1
ATOM 828 O O . SER A 1 101 ? 16.366 -1.158 -20.004 1.00 59.19 101 SER A O 1
ATOM 830 N N . LEU A 1 102 ? 15.533 -3.226 -19.662 1.00 56.06 102 LEU A N 1
ATOM 831 C CA . LEU A 1 102 ? 16.310 -3.481 -18.457 1.00 56.06 102 LEU A CA 1
ATOM 832 C C . LEU A 1 102 ? 17.708 -3.997 -18.850 1.00 56.06 102 LEU A C 1
ATOM 834 O O . LEU A 1 102 ? 17.860 -4.630 -19.897 1.00 56.06 102 LEU A O 1
ATOM 838 N N . PRO A 1 103 ? 18.763 -3.681 -18.075 1.00 58.03 103 PRO A N 1
ATOM 839 C CA . PRO A 1 103 ? 20.085 -4.277 -18.276 1.00 58.03 103 PRO A CA 1
ATOM 840 C C . PRO A 1 103 ? 19.978 -5.808 -18.262 1.00 58.03 103 PRO A C 1
ATOM 842 O O . PRO A 1 103 ? 19.095 -6.322 -17.598 1.00 58.03 103 PRO A O 1
ATOM 845 N N . ASN A 1 104 ? 20.858 -6.555 -18.927 1.00 63.97 104 ASN A N 1
ATOM 846 C CA . ASN A 1 104 ? 20.877 -8.020 -18.772 1.00 63.97 104 ASN A CA 1
ATOM 847 C C . ASN A 1 104 ? 21.575 -8.403 -17.461 1.00 63.97 104 ASN A C 1
ATOM 849 O O . ASN A 1 104 ? 22.463 -7.679 -17.008 1.00 63.97 104 ASN A O 1
ATOM 853 N N . PHE A 1 105 ? 21.193 -9.513 -16.838 1.00 62.00 105 PHE A N 1
ATOM 854 C CA . PHE A 1 105 ? 21.871 -10.086 -15.677 1.00 62.00 105 PHE A CA 1
ATOM 855 C C . PHE A 1 105 ? 23.248 -10.620 -16.070 1.00 62.00 105 PHE A C 1
ATOM 857 O O . PHE A 1 105 ? 23.357 -11.511 -16.913 1.00 62.00 105 PHE A O 1
ATOM 864 N N . GLU A 1 106 ? 24.304 -10.101 -15.435 1.00 68.25 106 GLU A N 1
ATOM 865 C CA . GLU A 1 106 ? 25.661 -10.636 -15.571 1.00 68.25 106 GLU A CA 1
ATOM 866 C C . GLU A 1 106 ? 26.033 -11.481 -14.337 1.00 68.25 106 GLU A C 1
ATOM 868 O O . GLU A 1 106 ? 26.431 -10.924 -13.312 1.00 68.25 106 GLU A O 1
ATOM 873 N N . PRO A 1 107 ? 25.986 -12.829 -14.409 1.00 59.19 107 PRO A N 1
ATOM 874 C CA . PRO A 1 107 ? 26.068 -13.720 -13.240 1.00 59.19 107 PRO A CA 1
ATOM 875 C C . PRO A 1 107 ? 27.326 -13.597 -12.369 1.00 59.19 107 PRO A C 1
ATOM 877 O O . PRO A 1 107 ? 27.354 -14.109 -11.252 1.00 59.19 107 PRO A O 1
ATOM 880 N N . HIS A 1 108 ? 28.388 -12.984 -12.892 1.00 65.06 108 HIS A N 1
ATOM 881 C CA . HIS A 1 108 ? 29.672 -12.829 -12.208 1.00 65.06 108 HIS A CA 1
ATOM 882 C C . HIS A 1 108 ? 29.887 -11.433 -11.612 1.00 65.06 108 HIS A C 1
ATOM 884 O O . HIS A 1 108 ? 30.734 -11.289 -10.734 1.00 65.06 108 HIS A O 1
ATOM 890 N N . ASN A 1 109 ? 29.120 -10.439 -12.067 1.00 62.53 109 ASN A N 1
ATOM 891 C CA . ASN A 1 109 ? 29.243 -9.038 -11.662 1.00 62.53 109 ASN A CA 1
ATOM 892 C C . ASN A 1 109 ? 28.020 -8.562 -10.858 1.00 62.53 109 ASN A C 1
ATOM 894 O O . ASN A 1 109 ? 28.157 -7.689 -10.003 1.00 62.53 109 ASN A O 1
ATOM 898 N N . ASP A 1 110 ? 26.856 -9.186 -11.066 1.00 61.03 110 ASP A N 1
ATOM 899 C CA . ASP A 1 110 ? 25.599 -8.826 -10.419 1.00 61.03 110 ASP A CA 1
ATOM 900 C C . ASP A 1 110 ? 25.259 -9.800 -9.283 1.00 61.03 110 ASP A C 1
ATOM 902 O O . ASP A 1 110 ? 25.039 -10.995 -9.489 1.00 61.03 110 ASP A O 1
ATOM 906 N N . ASN A 1 111 ? 25.129 -9.283 -8.059 1.00 61.50 111 ASN A N 1
ATOM 907 C CA . ASN A 1 111 ? 24.421 -10.002 -7.003 1.00 61.50 111 ASN A CA 1
ATOM 908 C C . ASN A 1 111 ? 22.928 -9.689 -7.124 1.00 61.50 111 ASN A C 1
ATOM 910 O O . ASN A 1 111 ? 22.534 -8.523 -7.130 1.00 61.50 111 ASN A O 1
ATOM 914 N N . TRP A 1 112 ? 22.096 -10.728 -7.157 1.00 59.94 112 TRP A N 1
ATOM 915 C CA . TRP A 1 112 ? 20.644 -10.590 -7.212 1.00 59.94 112 TRP A CA 1
ATOM 916 C C . TRP A 1 112 ? 20.072 -9.662 -6.136 1.00 59.94 112 TRP A C 1
ATOM 918 O O . TRP A 1 112 ? 19.156 -8.897 -6.415 1.00 59.94 112 TRP A O 1
ATOM 928 N N . LEU A 1 113 ? 20.623 -9.708 -4.918 1.00 60.50 113 LEU A N 1
ATOM 929 C CA . LEU A 1 113 ? 20.167 -8.884 -3.805 1.00 60.50 113 LEU A CA 1
ATOM 930 C C . LEU A 1 113 ? 20.593 -7.429 -3.986 1.00 60.50 113 LEU A C 1
ATOM 932 O O . LEU A 1 113 ? 19.852 -6.532 -3.607 1.00 60.50 113 LEU A O 1
ATOM 936 N N . ILE A 1 114 ? 21.770 -7.198 -4.579 1.00 59.34 114 ILE A N 1
ATOM 937 C CA . ILE A 1 114 ? 22.206 -5.850 -4.943 1.00 59.34 114 ILE A CA 1
ATOM 938 C C . ILE A 1 114 ? 21.230 -5.320 -5.979 1.00 59.34 114 ILE A C 1
ATOM 940 O O . ILE A 1 114 ? 20.573 -4.343 -5.693 1.00 59.34 114 ILE A O 1
ATOM 944 N N . ARG A 1 115 ? 20.999 -6.024 -7.085 1.00 59.06 115 ARG A N 1
ATOM 945 C CA . ARG A 1 115 ? 20.111 -5.558 -8.157 1.00 59.06 115 ARG A CA 1
ATOM 946 C C . ARG A 1 115 ? 18.645 -5.373 -7.746 1.00 59.06 115 ARG A C 1
ATOM 948 O O . ARG A 1 115 ? 17.975 -4.496 -8.270 1.00 59.06 115 ARG A O 1
ATOM 955 N N . LEU A 1 116 ? 18.162 -6.171 -6.794 1.00 58.72 116 LEU A N 1
ATOM 956 C CA . LEU A 1 116 ? 16.829 -6.027 -6.204 1.00 58.72 116 LEU A CA 1
ATOM 957 C C . LEU A 1 116 ? 16.701 -4.783 -5.308 1.00 58.72 116 LEU A C 1
ATOM 959 O O . LEU A 1 116 ? 15.618 -4.221 -5.176 1.00 58.72 116 LEU A O 1
ATOM 963 N N . LEU A 1 117 ? 17.789 -4.395 -4.640 1.00 57.16 117 LEU A N 1
ATOM 964 C CA . LEU A 1 117 ? 17.809 -3.318 -3.645 1.00 57.16 117 LEU A CA 1
ATOM 965 C C . LEU A 1 117 ? 18.516 -2.050 -4.132 1.00 57.16 117 LEU A C 1
ATOM 967 O O . LEU A 1 117 ? 18.512 -1.042 -3.423 1.00 57.16 117 LEU A O 1
ATOM 971 N N . SER A 1 118 ? 19.175 -2.105 -5.284 1.00 47.72 118 SER A N 1
ATOM 972 C CA . SER A 1 118 ? 20.027 -1.047 -5.786 1.00 47.72 118 SER A CA 1
ATOM 973 C C . SER A 1 118 ? 19.288 -0.220 -6.822 1.00 47.72 118 SER A C 1
ATOM 975 O O . SER A 1 118 ? 18.962 -0.718 -7.893 1.00 47.72 118 SER A O 1
ATOM 977 N N . ASP A 1 119 ? 19.220 1.081 -6.565 1.00 46.66 119 ASP A N 1
ATOM 978 C CA . ASP A 1 119 ? 19.138 2.113 -7.607 1.00 46.66 119 ASP A CA 1
ATOM 979 C C . ASP A 1 119 ? 20.388 2.120 -8.5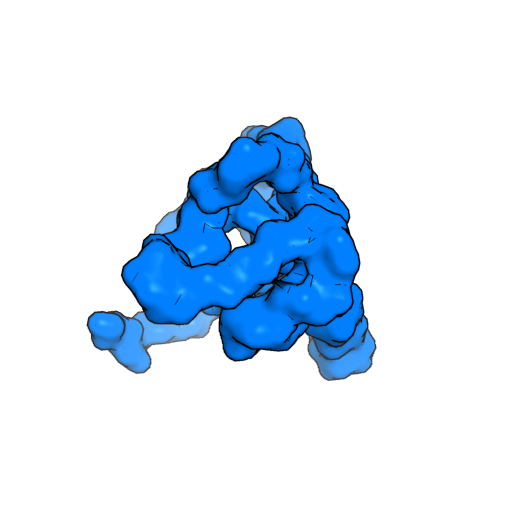26 1.00 46.66 119 ASP A C 1
ATOM 981 O O . ASP A 1 119 ? 20.497 2.953 -9.425 1.00 46.66 119 ASP A O 1
ATOM 985 N N . GLU A 1 120 ? 21.361 1.216 -8.314 1.00 43.03 120 GLU A N 1
ATOM 986 C CA . GLU A 1 120 ? 22.579 1.046 -9.124 1.00 43.03 120 GLU A CA 1
ATOM 987 C C . GLU A 1 120 ? 22.259 0.347 -10.446 1.00 43.03 120 GLU A C 1
ATOM 989 O O . GLU A 1 120 ? 22.721 -0.746 -10.771 1.00 43.03 120 GLU A O 1
ATOM 994 N N . HIS A 1 121 ? 21.451 1.011 -11.249 1.00 47.41 121 HIS A N 1
ATOM 995 C CA . HIS A 1 121 ? 21.430 0.753 -12.666 1.00 47.41 121 HIS A CA 1
ATOM 996 C C . HIS A 1 121 ? 22.505 1.623 -13.324 1.00 47.41 121 HIS A C 1
ATOM 998 O O . HIS A 1 121 ? 22.630 2.814 -13.047 1.00 47.41 121 HIS A O 1
ATOM 1004 N N . VAL A 1 122 ? 23.269 1.040 -14.256 1.00 45.59 122 VAL A N 1
ATOM 1005 C CA . VAL A 1 122 ? 24.287 1.757 -15.060 1.00 45.59 122 VAL A CA 1
ATOM 1006 C C . VAL A 1 122 ? 23.674 2.940 -15.836 1.00 45.59 122 VAL A C 1
ATOM 1008 O O . VAL A 1 122 ? 24.375 3.843 -16.291 1.00 45.59 122 VAL A O 1
ATOM 1011 N N . LYS A 1 123 ? 22.347 2.949 -15.987 1.00 48.59 123 LYS A N 1
ATOM 1012 C CA . LYS A 1 123 ? 21.551 4.042 -16.542 1.00 48.59 123 LYS A CA 1
ATOM 1013 C C . LYS A 1 123 ? 20.484 4.437 -15.521 1.00 48.59 123 LYS A C 1
ATOM 1015 O O . LYS A 1 123 ? 19.989 3.547 -14.843 1.00 48.59 123 LYS A O 1
ATOM 1020 N N . PRO A 1 124 ? 20.082 5.716 -15.440 1.00 47.69 124 PRO A N 1
ATOM 1021 C CA . PRO A 1 124 ? 18.944 6.109 -14.620 1.00 47.69 124 PRO A CA 1
ATOM 1022 C C . PRO A 1 124 ? 17.695 5.383 -15.127 1.00 47.69 124 PRO A C 1
ATOM 1024 O O . PRO A 1 124 ? 17.190 5.700 -16.201 1.00 47.69 124 PRO A O 1
ATOM 1027 N N . ILE A 1 125 ? 17.242 4.385 -14.372 1.00 48.69 125 ILE A N 1
ATOM 1028 C CA . ILE A 1 125 ? 15.945 3.748 -14.574 1.00 48.69 125 ILE A CA 1
ATOM 1029 C C . ILE A 1 125 ? 14.995 4.488 -13.654 1.00 48.69 125 ILE A C 1
ATOM 1031 O O . ILE A 1 125 ? 15.225 4.599 -12.451 1.00 48.69 125 ILE A O 1
ATOM 1035 N N . THR A 1 126 ? 13.956 5.082 -14.221 1.00 43.56 126 THR A N 1
ATOM 1036 C CA . THR A 1 126 ? 12.912 5.661 -13.381 1.00 43.56 126 THR A CA 1
ATOM 1037 C C . THR A 1 126 ? 12.103 4.524 -12.759 1.00 43.56 126 THR A C 1
ATOM 1039 O O . THR A 1 126 ? 11.854 3.526 -13.422 1.00 43.56 126 THR A O 1
ATOM 1042 N N . PHE A 1 127 ? 11.610 4.675 -11.523 1.00 45.44 127 PHE A N 1
ATOM 1043 C CA . PHE A 1 127 ? 10.712 3.696 -10.872 1.00 45.44 127 PHE A CA 1
ATOM 1044 C C . PHE A 1 127 ? 9.481 3.300 -11.722 1.00 45.44 127 PHE A C 1
ATOM 1046 O O . PHE A 1 127 ? 8.790 2.341 -11.410 1.00 45.44 127 PHE A O 1
ATOM 1053 N N . LYS A 1 128 ? 9.180 4.037 -12.802 1.00 41.97 128 LYS A N 1
ATOM 1054 C CA . LYS A 1 128 ? 8.133 3.692 -13.774 1.00 41.97 128 LYS A CA 1
ATOM 1055 C C . LYS A 1 128 ? 8.539 2.638 -14.811 1.00 41.97 128 LYS A C 1
ATOM 1057 O O . LYS A 1 128 ? 7.660 2.083 -15.465 1.00 41.97 128 LYS A O 1
ATOM 1062 N N . GLU A 1 129 ? 9.832 2.405 -14.988 1.00 41.12 129 GLU A N 1
ATOM 1063 C CA . GLU A 1 129 ? 10.424 1.501 -15.984 1.00 41.12 129 GLU A CA 1
ATOM 1064 C C . GLU A 1 129 ? 10.833 0.144 -15.387 1.00 41.12 129 GLU A C 1
ATOM 1066 O O . GLU A 1 129 ? 11.273 -0.733 -16.132 1.00 41.12 129 GLU A O 1
ATOM 1071 N N . LEU A 1 13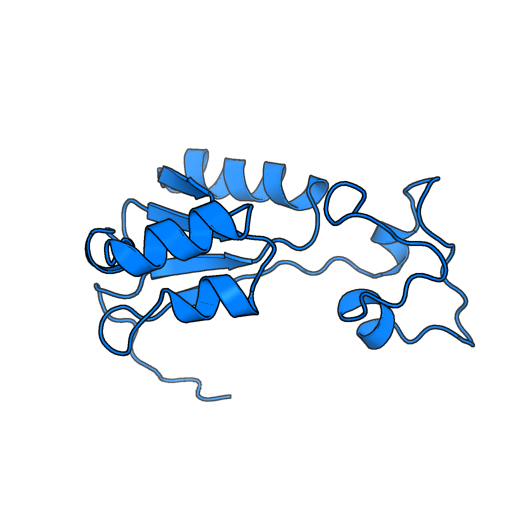0 ? 10.654 -0.019 -14.071 1.00 41.38 130 LEU A N 1
ATOM 1072 C CA . LEU A 1 130 ? 10.719 -1.282 -13.341 1.00 41.38 130 LEU A CA 1
ATOM 1073 C C . LEU A 1 130 ? 9.322 -1.933 -13.283 1.00 41.38 130 LEU A C 1
ATOM 1075 O O . LEU A 1 130 ? 8.316 -1.279 -12.915 1.00 41.38 130 LEU A O 1
#